Protein AF-A0A2G5BIQ5-F1 (afdb_monomer_lite)

Secondary structure (DSSP, 8-state):
-EEEEEEE---TTEEEEEE-SSEEEEEEHHHH--HHHHHHHHHHHTTSSSPPPSEEEEEESSTT-S-EEEEEEESSHHHHHHHHHHHIIIIIHHHHH---HHHHHHHHHHHHHHHHHHHHHHHHHHHHHHHHHHHHHHHHHHHT--TT-----EEEEEEEETTEEEEEEEE-

Sequence (172 aa):
MFVLPAPAEPSAFWNDVKATENFVLQQSVSTTGGAFLKSVLATIQNVLETKPPAYRIVYRNEPLAISFILLAVEEDAAEIEGDWKWVAENMMSVVAELDETAERTDFVVTKIRFLVSTEDDVQQDAAVDRKMRAATTTFRQTFAVGREERLVTYYSCALHSNFMLHQGWLYL

Structure (mmCIF, N/CA/C/O backbone):
data_AF-A0A2G5BIQ5-F1
#
_entry.id   AF-A0A2G5BIQ5-F1
#
loop_
_atom_site.group_PDB
_atom_site.id
_atom_site.type_symbol
_atom_site.label_atom_id
_atom_site.label_alt_id
_atom_site.label_comp_id
_atom_site.label_asym_id
_atom_site.label_entity_id
_atom_site.label_seq_id
_atom_site.pdbx_PDB_ins_code
_atom_site.Cartn_x
_atom_site.Cartn_y
_atom_site.Cartn_z
_atom_site.occupancy
_atom_site.B_iso_or_equiv
_atom_site.auth_seq_id
_atom_site.auth_comp_id
_atom_site.auth_asym_id
_atom_site.auth_atom_id
_atom_site.pdbx_PDB_model_num
ATOM 1 N N . MET A 1 1 ? -2.825 -5.062 1.041 1.00 89.00 1 MET A N 1
ATOM 2 C CA . MET A 1 1 ? -3.214 -3.746 1.514 1.00 89.00 1 MET A CA 1
ATOM 3 C C . MET A 1 1 ? -2.066 -2.822 1.197 1.00 89.00 1 MET A C 1
ATOM 5 O O . MET A 1 1 ? -0.905 -3.164 1.445 1.00 89.00 1 MET A O 1
ATOM 9 N N . PHE A 1 2 ? -2.373 -1.659 0.629 1.00 95.06 2 PHE A N 1
ATOM 10 C CA . PHE A 1 2 ? -1.357 -0.652 0.363 1.00 95.06 2 PHE A CA 1
ATOM 11 C C . PHE A 1 2 ? -0.823 -0.063 1.666 1.00 95.06 2 PHE A C 1
ATOM 13 O O . PHE A 1 2 ? -1.546 0.115 2.642 1.00 95.06 2 PHE A O 1
ATOM 20 N N . VAL A 1 3 ? 0.473 0.223 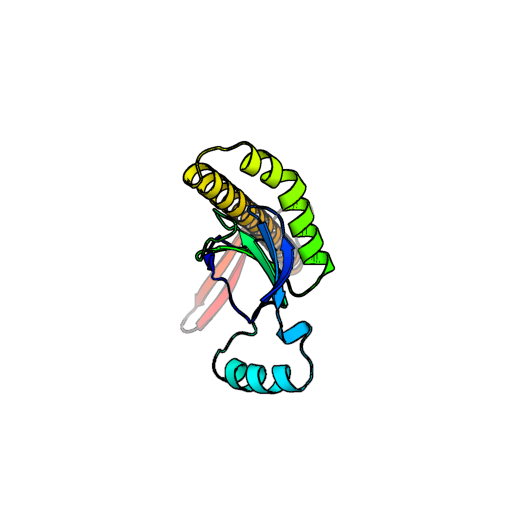1.680 1.00 93.81 3 VAL A N 1
ATOM 21 C CA . VAL A 1 3 ? 1.162 0.825 2.820 1.00 93.81 3 VAL A CA 1
ATOM 22 C C . VAL A 1 3 ? 1.855 2.100 2.382 1.00 93.81 3 VAL A C 1
ATOM 24 O O . VAL A 1 3 ? 2.100 2.320 1.193 1.00 93.81 3 VAL A O 1
ATOM 27 N N . LEU A 1 4 ? 2.190 2.954 3.349 1.00 93.75 4 LEU A N 1
ATOM 28 C CA . LEU A 1 4 ? 3.001 4.128 3.059 1.00 93.75 4 LEU A CA 1
ATOM 29 C C . LEU A 1 4 ? 4.299 3.697 2.356 1.00 93.75 4 LEU A C 1
ATOM 31 O O . LEU A 1 4 ? 4.987 2.808 2.869 1.00 93.75 4 LEU A O 1
ATOM 35 N N . PRO A 1 5 ? 4.656 4.327 1.217 1.00 95.50 5 PRO A N 1
ATOM 36 C CA . PRO A 1 5 ? 5.850 3.962 0.474 1.00 95.50 5 PRO A CA 1
ATOM 37 C C . PRO A 1 5 ? 7.093 4.006 1.356 1.00 95.50 5 PRO A C 1
ATOM 39 O O . PRO A 1 5 ? 7.427 5.054 1.918 1.00 95.50 5 PRO A O 1
ATOM 42 N N . ALA A 1 6 ? 7.773 2.869 1.459 1.00 92.81 6 ALA A N 1
ATOM 43 C CA . ALA A 1 6 ? 8.945 2.700 2.306 1.00 92.81 6 ALA A CA 1
ATOM 44 C C . ALA A 1 6 ? 10.116 2.116 1.503 1.00 92.81 6 ALA A C 1
ATOM 46 O O . ALA A 1 6 ? 9.883 1.316 0.593 1.00 92.81 6 ALA A O 1
ATOM 47 N N . PRO A 1 7 ? 11.371 2.477 1.824 1.00 92.94 7 PRO A N 1
ATOM 48 C CA . PRO A 1 7 ? 12.534 1.849 1.212 1.00 92.94 7 PRO A CA 1
ATOM 49 C C . PRO A 1 7 ? 12.516 0.332 1.415 1.00 92.94 7 PRO A C 1
ATOM 51 O O . PRO A 1 7 ? 12.236 -0.160 2.510 1.00 92.94 7 PRO A O 1
ATOM 54 N N . ALA A 1 8 ? 12.825 -0.403 0.357 1.00 90.56 8 ALA A N 1
ATOM 55 C CA . ALA A 1 8 ? 12.957 -1.849 0.361 1.00 90.56 8 ALA A CA 1
ATOM 56 C C . ALA A 1 8 ? 14.171 -2.265 -0.471 1.00 90.56 8 ALA A C 1
ATOM 58 O O . ALA A 1 8 ? 14.692 -1.499 -1.278 1.00 90.56 8 ALA A O 1
ATOM 59 N N . GLU A 1 9 ? 14.602 -3.508 -0.291 1.00 87.56 9 GLU A N 1
ATOM 60 C CA . GLU A 1 9 ? 15.764 -4.047 -0.991 1.00 87.56 9 GLU A CA 1
ATOM 61 C C . GLU A 1 9 ? 15.446 -5.409 -1.626 1.00 87.56 9 GLU A C 1
ATOM 63 O O . GLU A 1 9 ? 14.599 -6.168 -1.108 1.00 87.56 9 GLU A O 1
ATOM 68 N N . PRO A 1 10 ? 16.132 -5.748 -2.734 1.00 85.62 10 PRO A N 1
ATOM 69 C CA . PRO A 1 10 ? 16.220 -7.120 -3.201 1.00 85.62 10 PRO A CA 1
ATOM 70 C C . PRO A 1 10 ? 16.826 -7.986 -2.096 1.00 85.62 10 PRO A C 1
ATOM 72 O O . PRO A 1 10 ? 17.829 -7.633 -1.482 1.00 85.62 10 PRO A O 1
ATOM 75 N N . SER A 1 11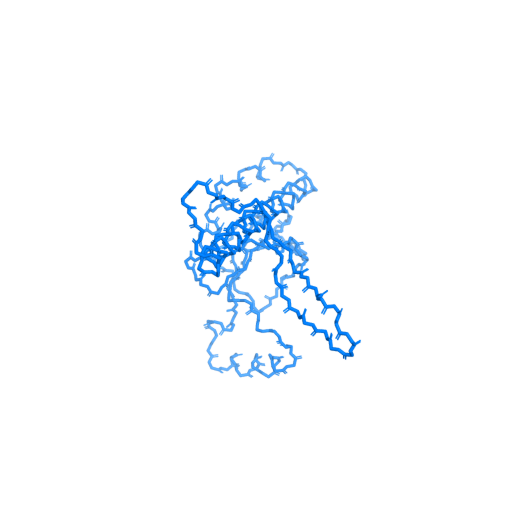 ? 16.229 -9.142 -1.827 1.00 83.62 11 SER A N 1
ATOM 76 C CA . SER A 1 11 ? 16.730 -10.039 -0.791 1.00 83.62 11 SER A CA 1
ATOM 77 C C . SER A 1 11 ? 16.373 -11.482 -1.109 1.00 83.62 11 SER A C 1
ATOM 79 O O . SER A 1 11 ? 15.293 -11.762 -1.623 1.00 83.62 11 SER A O 1
ATOM 81 N N . ALA A 1 12 ? 17.265 -12.403 -0.742 1.00 83.44 12 ALA A N 1
ATOM 82 C CA . ALA A 1 12 ? 17.073 -13.844 -0.898 1.00 83.44 12 ALA A CA 1
ATOM 83 C C . ALA A 1 12 ? 15.920 -14.411 -0.046 1.00 83.44 12 ALA A C 1
ATOM 85 O O . ALA A 1 12 ? 15.601 -15.590 -0.160 1.00 83.44 12 ALA A O 1
ATOM 86 N N . PHE A 1 13 ? 15.300 -13.597 0.815 1.00 82.94 13 PHE A N 1
ATOM 87 C CA . PHE A 1 13 ? 14.115 -13.973 1.591 1.00 82.94 13 PHE A CA 1
ATOM 88 C C . PHE A 1 13 ? 12.801 -13.834 0.813 1.00 82.94 13 PHE A C 1
ATOM 90 O O . PHE A 1 13 ? 11.739 -14.133 1.362 1.00 82.94 13 PHE A O 1
ATOM 97 N N . TRP A 1 14 ? 12.869 -13.415 -0.450 1.00 88.81 14 TRP A N 1
ATOM 98 C CA . TRP A 1 14 ? 11.718 -13.162 -1.304 1.00 88.81 14 TRP A CA 1
ATOM 99 C C . TRP A 1 14 ? 11.853 -13.904 -2.630 1.00 88.81 14 TRP A C 1
ATOM 101 O O . TRP A 1 14 ? 12.904 -13.873 -3.263 1.00 88.81 14 TRP A O 1
ATOM 111 N N . ASN A 1 15 ? 10.769 -14.552 -3.046 1.00 90.38 15 ASN A N 1
ATOM 112 C CA . ASN A 1 15 ? 10.634 -15.158 -4.362 1.00 90.38 15 ASN A CA 1
ATOM 113 C C . ASN A 1 15 ? 9.723 -14.290 -5.224 1.00 90.38 15 ASN A C 1
ATOM 115 O O . ASN A 1 15 ? 8.610 -13.972 -4.803 1.00 90.38 15 ASN A O 1
ATOM 119 N N . ASP A 1 16 ? 10.164 -13.960 -6.433 1.00 93.19 16 ASP A N 1
ATOM 120 C CA . ASP A 1 16 ? 9.336 -13.255 -7.408 1.00 93.19 16 ASP A CA 1
ATOM 121 C C . ASP A 1 16 ? 8.242 -14.199 -7.923 1.00 93.19 16 ASP A C 1
ATOM 123 O O . ASP A 1 16 ? 8.516 -15.237 -8.524 1.00 93.19 16 ASP A O 1
ATOM 127 N N . VAL A 1 17 ? 6.987 -13.839 -7.668 1.00 93.12 17 VAL A N 1
ATOM 128 C CA . VAL A 1 17 ? 5.802 -14.568 -8.139 1.00 93.12 17 VAL A CA 1
ATOM 129 C C . VAL A 1 17 ? 5.341 -13.999 -9.477 1.00 93.12 17 VAL A C 1
ATOM 131 O O . VAL A 1 17 ? 4.999 -14.745 -10.393 1.00 93.12 17 VAL A O 1
ATOM 134 N N . LYS A 1 18 ? 5.336 -12.665 -9.592 1.00 95.00 18 LYS A N 1
ATOM 135 C CA . LYS A 1 18 ? 5.016 -11.918 -10.814 1.00 95.00 18 LYS A CA 1
ATOM 136 C C . LYS A 1 18 ? 5.951 -10.733 -10.938 1.00 95.00 18 LYS A C 1
ATOM 138 O O . LYS A 1 18 ? 6.298 -10.111 -9.939 1.00 95.00 18 LYS A O 1
ATOM 143 N N . ALA A 1 19 ? 6.319 -10.394 -12.163 1.00 93.94 19 ALA A N 1
ATOM 144 C CA . ALA A 1 19 ? 7.154 -9.238 -12.428 1.00 93.94 19 ALA A CA 1
ATOM 145 C C . ALA A 1 19 ? 6.754 -8.573 -13.742 1.00 93.94 19 ALA A C 1
ATOM 147 O O . ALA A 1 19 ? 6.418 -9.239 -14.722 1.00 93.94 19 ALA A O 1
ATOM 148 N N . THR A 1 20 ? 6.840 -7.252 -13.746 1.00 92.88 20 THR A N 1
ATOM 149 C CA . THR A 1 20 ? 6.905 -6.407 -14.934 1.00 92.88 20 THR A CA 1
ATOM 150 C C . THR A 1 20 ? 8.250 -5.674 -14.938 1.00 92.88 20 THR A C 1
ATOM 152 O O . THR A 1 20 ? 9.159 -6.005 -14.165 1.00 92.88 20 THR A O 1
ATOM 155 N N . GLU A 1 21 ? 8.412 -4.689 -15.821 1.00 91.88 21 GLU A N 1
ATOM 156 C CA . GLU A 1 21 ? 9.615 -3.854 -15.854 1.00 91.88 21 GLU A CA 1
ATOM 157 C C . GLU A 1 21 ? 9.842 -3.160 -14.501 1.00 91.88 21 GLU A C 1
ATOM 159 O O . GLU A 1 21 ? 10.907 -3.311 -13.896 1.00 91.88 21 GLU A O 1
ATOM 164 N N . ASN A 1 22 ? 8.801 -2.508 -13.972 1.00 95.38 22 ASN A N 1
ATOM 165 C CA . ASN A 1 22 ? 8.898 -1.667 -12.780 1.00 95.38 22 ASN A CA 1
ATOM 166 C C . ASN A 1 22 ? 8.239 -2.235 -11.521 1.00 95.38 22 ASN A C 1
ATOM 168 O O . ASN A 1 22 ? 8.531 -1.749 -10.435 1.00 95.38 22 ASN A O 1
ATOM 172 N N . PHE A 1 23 ? 7.372 -3.244 -11.622 1.00 96.81 23 PHE A N 1
ATOM 173 C CA . PHE A 1 23 ? 6.645 -3.781 -10.468 1.00 96.81 23 PHE A CA 1
ATOM 174 C C . PHE A 1 23 ? 6.932 -5.263 -10.272 1.00 96.81 23 PHE A C 1
ATOM 176 O O . PHE A 1 23 ? 7.010 -6.021 -11.237 1.00 96.81 23 PHE A O 1
ATOM 183 N N . VAL A 1 24 ? 7.054 -5.690 -9.018 1.00 96.38 24 VAL A N 1
ATOM 184 C CA . VAL A 1 24 ? 7.309 -7.089 -8.666 1.00 96.38 24 VAL A CA 1
ATOM 185 C C . VAL A 1 24 ? 6.417 -7.498 -7.497 1.00 96.38 24 VAL A C 1
ATOM 187 O O . VAL A 1 24 ? 6.402 -6.838 -6.459 1.00 96.38 24 VAL A O 1
ATOM 190 N N . LEU A 1 25 ? 5.677 -8.594 -7.667 1.00 96.62 25 LEU A N 1
ATOM 191 C CA . LEU A 1 25 ? 4.964 -9.293 -6.602 1.00 96.62 25 LEU A CA 1
ATOM 192 C C . LEU A 1 25 ? 5.886 -10.367 -6.049 1.00 96.62 25 LEU A C 1
ATOM 194 O O . LEU A 1 25 ? 6.321 -11.256 -6.784 1.00 96.62 25 LEU A O 1
ATOM 198 N N . GLN A 1 26 ? 6.152 -10.302 -4.753 1.00 95.19 26 GLN A N 1
ATOM 199 C CA . GLN A 1 26 ? 7.056 -11.210 -4.073 1.00 95.19 26 GLN A CA 1
ATOM 200 C C . GLN A 1 26 ? 6.355 -11.977 -2.955 1.00 95.19 26 GLN A C 1
ATOM 202 O O . GLN A 1 26 ? 5.510 -11.435 -2.246 1.00 95.19 26 GLN A O 1
ATOM 207 N N . GLN A 1 27 ? 6.753 -13.232 -2.771 1.00 92.31 27 GLN A N 1
ATOM 208 C CA . GLN A 1 27 ? 6.320 -14.100 -1.680 1.00 92.31 27 GLN A CA 1
ATOM 209 C C . GLN A 1 27 ? 7.501 -14.405 -0.760 1.00 92.31 27 GLN A C 1
ATOM 211 O O . GLN A 1 27 ? 8.600 -14.716 -1.225 1.00 92.31 27 GLN A O 1
ATOM 216 N N . SER A 1 28 ? 7.275 -14.355 0.550 1.00 87.38 28 SER A N 1
ATOM 217 C CA . SER A 1 28 ? 8.281 -14.710 1.546 1.00 87.38 28 SER A CA 1
ATOM 218 C C . SER A 1 28 ? 8.688 -16.179 1.417 1.00 87.38 28 SER A C 1
ATOM 220 O O . SER A 1 28 ? 7.850 -17.084 1.378 1.00 87.38 28 SER A O 1
ATOM 222 N N . VAL A 1 29 ? 9.995 -16.445 1.444 1.00 78.44 29 VAL A N 1
ATOM 223 C CA . VAL A 1 29 ? 10.551 -17.809 1.456 1.00 78.44 29 VAL A CA 1
ATOM 224 C C . VAL A 1 29 ? 10.087 -18.602 2.686 1.00 78.44 29 VAL A C 1
ATOM 226 O O . VAL A 1 29 ? 10.022 -19.830 2.635 1.00 78.44 29 VAL A O 1
ATOM 229 N N . SER A 1 30 ? 9.692 -17.930 3.774 1.00 65.44 30 SER A N 1
ATOM 230 C CA . SER A 1 30 ? 9.132 -18.581 4.968 1.00 65.44 30 SER A CA 1
ATOM 231 C C . SER A 1 30 ? 7.827 -19.350 4.689 1.00 65.44 30 SER A C 1
ATOM 233 O O . SER A 1 30 ? 7.571 -20.380 5.322 1.00 65.44 30 SER A O 1
ATOM 235 N N . THR A 1 31 ? 7.052 -18.915 3.690 1.00 58.50 31 THR A N 1
ATOM 236 C CA . THR A 1 31 ? 5.781 -19.526 3.273 1.00 58.50 31 THR A CA 1
ATOM 237 C C . THR A 1 31 ? 6.000 -20.791 2.434 1.00 58.50 31 THR A C 1
ATOM 239 O O . THR A 1 31 ? 5.265 -21.769 2.582 1.00 58.50 31 THR A O 1
ATOM 242 N N . THR A 1 32 ? 7.059 -20.822 1.617 1.00 53.78 32 THR A N 1
ATOM 243 C CA . THR A 1 32 ? 7.253 -21.831 0.549 1.00 53.78 32 THR A CA 1
ATOM 244 C C . THR A 1 32 ? 8.445 -22.775 0.800 1.00 53.78 32 THR A C 1
ATOM 246 O O . THR A 1 32 ? 8.540 -23.840 0.192 1.00 53.78 32 THR A O 1
ATOM 249 N N . GLY A 1 33 ? 9.362 -22.434 1.712 1.00 50.66 33 GLY A N 1
ATOM 250 C CA . GLY A 1 33 ? 10.610 -23.169 1.946 1.00 50.66 33 GLY A CA 1
ATOM 251 C C . GLY A 1 33 ? 10.445 -24.511 2.673 1.00 50.66 33 GLY A C 1
ATOM 252 O O . GLY A 1 33 ? 9.712 -24.630 3.657 1.00 50.66 33 GLY A O 1
ATOM 253 N N . GLY A 1 34 ? 11.173 -25.538 2.221 1.00 55.72 34 GLY A N 1
ATOM 254 C CA . GLY A 1 34 ? 11.275 -26.833 2.903 1.00 55.72 34 GLY A CA 1
ATOM 255 C C . GLY A 1 34 ? 11.836 -26.725 4.331 1.00 55.72 34 GLY A C 1
ATOM 256 O O . GLY A 1 34 ? 12.421 -25.710 4.714 1.00 55.72 34 GLY A O 1
ATOM 257 N N . ALA A 1 35 ? 11.678 -27.795 5.120 1.00 55.31 35 ALA A N 1
ATOM 258 C CA . ALA A 1 35 ? 11.946 -27.844 6.567 1.00 55.31 35 ALA A CA 1
ATOM 259 C C . ALA A 1 35 ? 13.313 -27.278 7.017 1.00 55.31 35 ALA A C 1
ATOM 261 O O . ALA A 1 35 ? 13.431 -26.784 8.135 1.00 55.31 35 ALA A O 1
ATOM 262 N N . PHE A 1 36 ? 14.326 -27.308 6.146 1.00 51.53 36 PHE A N 1
ATOM 263 C CA . PHE A 1 36 ? 15.678 -26.819 6.425 1.00 51.53 36 PHE A CA 1
ATOM 264 C C . PHE A 1 36 ? 15.837 -25.288 6.304 1.00 51.53 36 PHE A C 1
ATOM 266 O O . PHE A 1 36 ? 16.589 -24.689 7.064 1.00 51.53 36 PHE A O 1
ATOM 273 N N . LEU A 1 37 ? 15.107 -24.623 5.398 1.00 54.69 37 LEU A N 1
ATOM 274 C CA . LEU A 1 37 ? 15.095 -23.151 5.324 1.00 54.69 37 LEU A CA 1
ATOM 275 C C . LEU A 1 37 ? 14.218 -22.551 6.431 1.00 54.69 37 LEU A C 1
ATOM 277 O O . LEU A 1 37 ? 14.522 -21.483 6.957 1.00 54.69 37 LEU A O 1
ATOM 281 N N . LYS A 1 38 ? 13.180 -23.285 6.854 1.00 55.09 38 LYS A N 1
ATOM 282 C CA . LYS A 1 38 ? 12.322 -22.913 7.987 1.00 55.09 38 LYS A CA 1
ATOM 283 C C . LYS A 1 38 ? 13.082 -22.857 9.319 1.00 55.09 38 LYS A C 1
ATOM 285 O O . LYS A 1 38 ? 12.795 -21.974 10.117 1.00 55.09 38 LYS A O 1
ATOM 290 N N . SER A 1 39 ? 14.064 -23.732 9.559 1.00 59.19 39 SER A N 1
ATOM 291 C CA . SER A 1 39 ? 14.825 -23.762 10.823 1.00 59.19 39 SER A CA 1
ATOM 292 C C . SER A 1 39 ? 15.863 -22.637 10.948 1.00 59.19 39 SER A C 1
ATOM 294 O O . SER A 1 39 ? 16.009 -22.045 12.020 1.00 59.19 39 SER A O 1
ATOM 296 N N . VAL A 1 40 ? 16.555 -22.294 9.857 1.00 56.44 40 VAL A N 1
ATOM 297 C CA . VAL A 1 40 ? 17.528 -21.185 9.839 1.00 56.44 40 VAL A CA 1
ATOM 298 C C . VAL A 1 40 ? 16.815 -19.834 9.937 1.00 56.44 40 VAL A C 1
ATOM 300 O O . VAL A 1 40 ? 17.217 -18.984 10.730 1.00 56.44 40 VAL A O 1
ATOM 303 N N . LEU A 1 41 ? 15.699 -19.664 9.217 1.00 53.69 41 LEU A N 1
ATOM 304 C CA . LEU A 1 41 ? 14.875 -18.456 9.310 1.00 53.69 41 LEU A CA 1
ATOM 305 C C . LEU A 1 41 ? 14.206 -18.315 10.679 1.00 53.69 41 LEU A C 1
ATOM 307 O O . LEU A 1 41 ? 14.194 -17.215 11.213 1.00 53.69 41 LEU A O 1
ATOM 311 N N . ALA A 1 42 ? 13.739 -19.406 11.298 1.00 54.41 42 ALA A N 1
ATOM 312 C CA . ALA A 1 42 ? 13.158 -19.367 12.645 1.00 54.41 42 ALA A CA 1
ATOM 313 C C . ALA A 1 42 ? 14.145 -18.862 13.713 1.00 54.41 42 ALA A C 1
ATOM 315 O O . ALA A 1 42 ? 13.745 -18.199 14.666 1.00 54.41 42 ALA A O 1
ATOM 316 N N . THR A 1 43 ? 15.442 -19.135 13.543 1.00 53.66 43 THR A N 1
ATOM 317 C CA . THR A 1 43 ? 16.471 -18.699 14.498 1.00 53.66 43 THR A CA 1
ATOM 318 C C . THR A 1 43 ? 16.747 -17.194 14.377 1.00 53.66 43 THR A C 1
ATOM 320 O O . THR A 1 43 ? 16.979 -16.536 15.386 1.00 53.66 43 THR A O 1
ATOM 323 N N . ILE A 1 44 ? 16.652 -16.628 13.167 1.00 52.25 44 ILE A N 1
ATOM 324 C CA . ILE A 1 44 ? 16.777 -15.180 12.916 1.00 52.25 44 ILE A CA 1
ATOM 325 C C . ILE A 1 44 ? 15.469 -14.446 13.267 1.00 52.25 44 ILE A C 1
ATOM 327 O O . ILE A 1 44 ? 15.503 -13.347 13.815 1.00 52.25 44 ILE A O 1
ATOM 331 N N . GLN A 1 45 ? 14.316 -15.080 13.042 1.00 50.25 45 GLN A N 1
ATOM 332 C CA . GLN A 1 45 ? 12.988 -14.557 13.371 1.00 50.25 45 GLN A CA 1
ATOM 333 C C . GLN A 1 45 ? 12.779 -14.350 14.876 1.00 50.25 45 GLN A C 1
ATOM 335 O O . GLN A 1 45 ? 12.055 -13.447 15.274 1.00 50.25 45 GLN A O 1
ATOM 340 N N . ASN A 1 46 ? 13.439 -15.151 15.717 1.00 51.16 46 ASN A N 1
ATOM 341 C CA . ASN A 1 46 ? 13.427 -14.957 17.170 1.00 51.16 46 ASN A CA 1
ATOM 342 C C . ASN A 1 46 ? 14.230 -13.723 17.624 1.00 51.16 46 ASN A C 1
ATOM 344 O O . ASN A 1 46 ? 14.088 -13.303 18.768 1.00 51.16 46 ASN A O 1
ATOM 348 N N . VAL A 1 47 ? 15.083 -13.162 16.758 1.00 50.25 47 VAL A N 1
ATOM 349 C CA . VAL A 1 47 ? 15.919 -11.981 17.041 1.00 50.25 47 VAL A CA 1
ATOM 350 C C . VAL A 1 47 ? 15.345 -10.710 16.397 1.00 50.25 47 VAL A C 1
ATOM 352 O O . VAL A 1 47 ? 15.651 -9.606 16.839 1.00 50.25 47 VAL A O 1
ATOM 355 N N . LEU A 1 48 ? 14.479 -10.847 15.390 1.00 48.16 48 LEU A N 1
ATOM 356 C CA . LEU A 1 48 ? 13.779 -9.748 14.728 1.00 48.16 48 LEU A CA 1
ATOM 357 C C . LEU A 1 48 ? 12.287 -9.834 15.094 1.00 48.16 48 LEU A C 1
ATOM 359 O O . LEU A 1 48 ? 11.557 -10.643 14.532 1.00 48.16 48 LEU A O 1
ATOM 363 N N . GLU A 1 49 ? 11.851 -9.034 16.070 1.00 46.66 49 GLU A N 1
ATOM 364 C CA . GLU A 1 49 ? 10.553 -9.121 16.778 1.00 46.66 49 GLU A CA 1
ATOM 365 C C . GLU A 1 49 ? 9.272 -9.080 15.908 1.00 46.66 49 GLU A C 1
ATOM 367 O O . GLU A 1 49 ? 8.168 -9.190 16.438 1.00 46.66 49 GLU A O 1
ATOM 372 N N . THR A 1 50 ? 9.363 -8.969 14.581 1.00 55.03 50 THR A N 1
ATOM 373 C CA . THR A 1 50 ? 8.208 -8.920 13.676 1.00 55.03 50 THR A CA 1
ATOM 374 C C . THR A 1 50 ? 8.308 -9.971 12.573 1.00 55.03 50 THR A C 1
ATOM 376 O O . THR A 1 50 ? 9.266 -10.017 11.798 1.00 55.03 50 THR A O 1
ATOM 379 N N . LYS A 1 51 ? 7.293 -10.844 12.492 1.00 63.06 51 LYS A N 1
ATOM 380 C CA . LYS A 1 51 ? 7.120 -11.780 11.372 1.00 63.06 51 LYS A CA 1
ATOM 381 C C . LYS A 1 51 ? 7.032 -10.959 10.075 1.00 63.06 51 LYS A C 1
ATOM 383 O O . LYS A 1 51 ? 6.150 -10.105 9.995 1.00 63.06 51 LYS A O 1
ATOM 388 N N . PRO A 1 52 ? 7.914 -11.168 9.080 1.00 66.75 52 PRO A N 1
ATOM 389 C CA . PRO A 1 52 ? 7.792 -10.484 7.805 1.00 66.75 52 PRO A CA 1
ATOM 390 C C . PRO A 1 52 ? 6.492 -10.930 7.118 1.00 66.75 52 PRO A C 1
ATOM 392 O O . PRO A 1 52 ? 6.139 -12.111 7.222 1.00 66.75 52 PRO A O 1
ATOM 395 N N . PRO A 1 53 ? 5.794 -10.016 6.422 1.00 79.31 53 PRO A N 1
ATOM 396 C CA . PRO A 1 53 ? 4.532 -10.330 5.763 1.00 79.31 53 PRO A CA 1
ATOM 397 C C . PRO A 1 53 ? 4.709 -11.441 4.722 1.00 79.31 53 PRO A C 1
ATOM 399 O O . PRO A 1 53 ? 5.785 -11.589 4.134 1.00 79.31 53 PRO A O 1
ATOM 402 N N . ALA A 1 54 ? 3.665 -12.238 4.487 1.00 88.38 54 ALA A N 1
ATOM 403 C CA . ALA A 1 54 ? 3.754 -13.378 3.571 1.00 88.38 54 ALA A CA 1
ATOM 404 C C . ALA A 1 54 ? 3.959 -12.955 2.105 1.00 88.38 54 ALA A C 1
ATOM 406 O O . ALA A 1 54 ? 4.674 -13.643 1.370 1.00 88.38 54 ALA A O 1
ATOM 407 N N . TYR A 1 55 ? 3.379 -11.824 1.698 1.00 93.62 55 TYR A N 1
ATOM 408 C CA . TYR A 1 55 ? 3.479 -11.263 0.355 1.00 93.62 55 TYR A CA 1
ATOM 409 C C . TYR A 1 55 ? 3.750 -9.762 0.390 1.00 93.62 55 TYR A C 1
ATOM 411 O O . TYR A 1 55 ? 3.356 -9.060 1.323 1.00 93.62 55 TYR A O 1
ATOM 419 N N . ARG A 1 56 ? 4.406 -9.261 -0.658 1.00 95.50 56 ARG A N 1
ATOM 420 C CA . ARG A 1 56 ? 4.599 -7.827 -0.876 1.00 95.50 56 ARG A CA 1
ATOM 421 C C . ARG A 1 56 ? 4.589 -7.462 -2.353 1.00 95.50 56 ARG A C 1
ATOM 423 O O . ARG A 1 56 ? 5.015 -8.256 -3.189 1.00 95.50 56 ARG A O 1
ATOM 430 N N . ILE A 1 57 ? 4.185 -6.233 -2.654 1.00 97.50 57 ILE A N 1
ATOM 431 C CA . ILE A 1 57 ? 4.395 -5.604 -3.962 1.00 97.50 57 ILE A CA 1
ATOM 432 C C . ILE A 1 57 ? 5.459 -4.528 -3.800 1.00 97.50 57 ILE A C 1
ATOM 434 O O . ILE A 1 57 ? 5.362 -3.671 -2.917 1.00 97.50 57 ILE A O 1
ATOM 438 N N . VAL A 1 58 ? 6.471 -4.574 -4.660 1.00 96.94 58 VAL A N 1
ATOM 439 C CA . VAL A 1 58 ? 7.557 -3.597 -4.697 1.00 96.94 58 VAL A CA 1
ATOM 440 C C . VAL A 1 58 ? 7.658 -2.939 -6.068 1.00 96.94 58 VAL A C 1
ATOM 442 O O . VAL A 1 58 ? 7.388 -3.562 -7.097 1.00 96.94 58 VAL A O 1
ATOM 445 N N . TYR A 1 59 ? 8.067 -1.676 -6.069 1.00 97.31 59 TYR A N 1
ATOM 446 C CA . TYR A 1 59 ? 8.431 -0.918 -7.258 1.00 97.31 59 TYR A CA 1
ATOM 447 C C . TYR A 1 59 ? 9.950 -0.789 -7.374 1.00 97.31 59 TYR A C 1
ATOM 449 O O . TYR A 1 59 ? 10.639 -0.577 -6.375 1.00 97.31 59 TYR A O 1
ATOM 457 N N . ARG A 1 60 ? 10.457 -0.874 -8.602 1.00 94.06 60 ARG A N 1
ATOM 458 C CA . ARG A 1 60 ? 11.847 -0.630 -8.987 1.00 94.06 60 ARG A CA 1
ATOM 459 C C . ARG A 1 60 ? 11.878 0.336 -10.169 1.00 94.06 60 ARG A C 1
ATOM 461 O O . ARG A 1 60 ? 11.123 0.176 -11.128 1.00 94.06 60 ARG A O 1
ATOM 468 N N . ASN A 1 61 ? 12.755 1.334 -10.114 1.00 87.69 61 ASN A N 1
ATOM 469 C CA . ASN A 1 61 ? 12.907 2.299 -11.208 1.00 87.69 61 ASN A CA 1
ATOM 470 C C . ASN A 1 61 ? 13.455 1.633 -12.481 1.00 87.69 61 ASN A C 1
ATOM 472 O O . ASN A 1 61 ? 13.067 2.005 -13.584 1.00 87.69 61 ASN A O 1
ATOM 476 N N . GLU A 1 62 ? 14.308 0.622 -12.315 1.00 86.19 62 GLU A N 1
ATOM 477 C CA . GLU A 1 62 ? 14.912 -0.152 -13.395 1.00 86.19 62 GLU A CA 1
ATOM 478 C C . GLU A 1 62 ? 14.933 -1.650 -13.052 1.00 86.19 62 GLU A C 1
ATOM 480 O O . GLU A 1 62 ? 15.004 -2.012 -11.872 1.00 86.19 62 GLU A O 1
ATOM 485 N N . PRO A 1 63 ? 14.948 -2.551 -14.053 1.00 79.12 63 PRO A N 1
ATOM 486 C CA . PRO A 1 63 ? 14.974 -3.995 -13.817 1.00 79.12 63 PRO A CA 1
ATOM 487 C C . PRO A 1 63 ? 16.131 -4.484 -12.931 1.00 79.12 63 PRO A C 1
ATOM 489 O O . PRO A 1 63 ? 15.955 -5.433 -12.166 1.00 79.12 63 PRO A O 1
ATOM 492 N N . LEU A 1 64 ? 17.294 -3.829 -13.018 1.00 80.31 64 LEU A N 1
ATOM 493 C CA . LEU A 1 64 ? 18.517 -4.158 -12.271 1.00 80.31 64 LEU A CA 1
ATOM 494 C C . LEU A 1 64 ? 18.737 -3.263 -11.042 1.00 80.31 64 LEU A C 1
ATOM 496 O O . LEU A 1 64 ? 19.825 -3.261 -10.465 1.00 80.31 64 LEU A O 1
ATOM 500 N N . ALA A 1 65 ? 17.727 -2.488 -10.644 1.00 82.12 65 ALA A N 1
ATOM 501 C CA . ALA A 1 65 ? 17.838 -1.603 -9.500 1.00 82.12 65 ALA A CA 1
ATOM 502 C C . ALA A 1 65 ? 18.096 -2.383 -8.205 1.00 82.12 65 ALA A C 1
ATOM 504 O O . ALA A 1 65 ? 17.502 -3.429 -7.946 1.00 82.12 65 ALA A O 1
ATOM 505 N N . ILE A 1 66 ? 18.962 -1.822 -7.367 1.00 82.50 66 ILE A N 1
ATOM 506 C CA . ILE A 1 66 ? 19.273 -2.342 -6.028 1.00 82.50 66 ILE A CA 1
ATOM 507 C C . ILE A 1 66 ? 18.436 -1.680 -4.927 1.00 82.50 66 ILE A C 1
ATOM 509 O O . ILE A 1 66 ? 18.512 -2.086 -3.774 1.00 82.50 66 ILE A O 1
ATOM 513 N N . SER A 1 67 ? 17.644 -0.666 -5.281 1.00 87.69 67 SER A N 1
ATOM 514 C CA . SER A 1 67 ? 16.749 0.058 -4.380 1.00 87.69 67 SER A CA 1
ATOM 515 C C . SER A 1 67 ? 15.318 -0.111 -4.860 1.00 87.69 67 SER A C 1
ATOM 517 O O . SER A 1 67 ? 15.004 0.214 -6.008 1.00 87.69 67 SER A O 1
ATOM 519 N N . PHE A 1 68 ? 14.468 -0.636 -3.985 1.00 94.44 68 PHE A N 1
ATOM 520 C CA . PHE A 1 68 ? 13.047 -0.830 -4.228 1.00 94.44 68 PHE A CA 1
ATOM 521 C C . PHE A 1 68 ? 12.217 0.072 -3.315 1.00 94.44 68 PHE A C 1
ATOM 523 O O . PHE A 1 68 ? 12.685 0.587 -2.300 1.00 94.44 68 PHE A O 1
ATOM 530 N N . ILE A 1 69 ? 10.944 0.223 -3.661 1.00 95.88 69 ILE A N 1
ATOM 531 C CA . ILE A 1 69 ? 9.947 0.899 -2.835 1.00 95.88 69 ILE A CA 1
ATOM 532 C C . ILE A 1 69 ? 8.832 -0.095 -2.537 1.00 95.88 69 ILE A C 1
ATOM 534 O O . ILE A 1 69 ? 8.209 -0.629 -3.453 1.00 95.88 69 ILE A O 1
ATOM 538 N N . LEU A 1 70 ? 8.586 -0.358 -1.258 1.00 96.00 70 LEU A N 1
ATOM 539 C CA . LEU A 1 70 ? 7.461 -1.163 -0.801 1.00 96.00 70 LEU A CA 1
ATOM 540 C C . LEU A 1 70 ? 6.155 -0.405 -1.033 1.00 96.00 70 LEU A C 1
ATOM 542 O O . LEU A 1 70 ? 6.035 0.733 -0.588 1.00 96.00 70 LEU A O 1
ATOM 546 N N . LEU A 1 71 ? 5.190 -1.041 -1.701 1.00 97.12 71 LEU A N 1
ATOM 547 C CA . LEU A 1 71 ? 3.889 -0.436 -2.002 1.00 97.12 71 LEU A CA 1
ATOM 548 C C . LEU A 1 71 ? 2.739 -1.095 -1.240 1.00 97.12 71 LEU A C 1
ATOM 550 O O . LEU A 1 71 ? 1.822 -0.409 -0.805 1.00 97.12 71 LEU A O 1
ATOM 554 N N . ALA A 1 72 ? 2.775 -2.419 -1.094 1.00 96.31 72 ALA A N 1
ATOM 555 C CA . ALA A 1 72 ? 1.714 -3.187 -0.448 1.00 96.31 72 ALA A CA 1
ATOM 556 C C . ALA A 1 72 ? 2.275 -4.427 0.246 1.00 96.31 72 ALA A C 1
ATOM 558 O O . ALA A 1 72 ? 3.304 -4.967 -0.176 1.00 96.31 72 ALA A O 1
ATOM 559 N N . VAL A 1 73 ? 1.580 -4.884 1.285 1.00 94.44 73 VAL A N 1
ATOM 560 C CA . VAL A 1 73 ? 1.852 -6.136 2.002 1.00 94.44 73 VAL A CA 1
ATOM 561 C C . VAL A 1 73 ? 0.544 -6.862 2.285 1.00 94.44 73 VAL A C 1
ATOM 563 O O . VAL A 1 73 ? -0.472 -6.208 2.514 1.00 94.44 73 VAL A O 1
ATOM 566 N N . GLU A 1 74 ? 0.585 -8.193 2.279 1.00 94.00 74 GLU A N 1
ATOM 567 C CA . GLU A 1 74 ? -0.525 -9.042 2.728 1.00 94.00 74 GLU A CA 1
ATOM 568 C C . GLU A 1 74 ? -0.045 -10.373 3.304 1.00 94.00 74 GLU A C 1
ATOM 570 O O . GLU A 1 74 ? 1.064 -10.839 3.022 1.00 94.00 74 GLU A O 1
ATOM 575 N N . GLU A 1 75 ? -0.912 -11.015 4.087 1.00 89.81 75 GLU A N 1
ATOM 576 C CA . GLU A 1 75 ? -0.738 -12.411 4.502 1.00 89.81 75 GLU A CA 1
ATOM 577 C C . GLU A 1 75 ? -1.411 -13.397 3.532 1.00 89.81 75 GLU A C 1
ATOM 579 O O . GLU A 1 75 ? -0.910 -14.510 3.353 1.00 89.81 75 GLU A O 1
ATOM 584 N N . ASP A 1 76 ? -2.515 -13.002 2.886 1.00 90.00 76 ASP A N 1
ATOM 585 C CA . ASP A 1 76 ? -3.276 -13.855 1.972 1.00 90.00 76 ASP A CA 1
ATOM 586 C C . ASP A 1 76 ? -2.907 -13.632 0.494 1.00 90.00 76 ASP A C 1
ATOM 588 O O . ASP A 1 76 ? -2.649 -12.518 0.031 1.00 90.00 76 ASP A O 1
ATOM 592 N N . ALA A 1 77 ? -2.885 -14.726 -0.272 1.00 91.44 77 ALA A N 1
ATOM 593 C CA . ALA A 1 77 ? -2.510 -14.699 -1.684 1.00 91.44 77 ALA A CA 1
ATOM 594 C C . ALA A 1 77 ? -3.583 -14.058 -2.580 1.00 91.44 77 ALA A C 1
ATOM 596 O O . ALA A 1 77 ? -3.249 -13.472 -3.606 1.00 91.44 77 ALA A O 1
ATOM 597 N N . ALA A 1 78 ? -4.864 -14.194 -2.234 1.00 94.44 78 ALA A N 1
ATOM 598 C CA . ALA A 1 78 ? -5.955 -13.599 -2.996 1.00 94.44 78 ALA A CA 1
ATOM 599 C C . ALA A 1 78 ? -6.035 -12.086 -2.756 1.00 94.44 78 ALA A C 1
ATOM 601 O O . ALA A 1 78 ? -6.320 -11.341 -3.693 1.00 94.44 78 ALA A O 1
ATOM 602 N N . GLU A 1 79 ? -5.736 -11.633 -1.537 1.00 95.12 79 GLU A N 1
ATOM 603 C CA . GLU A 1 79 ? -5.690 -10.207 -1.198 1.00 95.12 79 GLU A CA 1
ATOM 604 C C . GLU A 1 79 ? -4.570 -9.490 -1.969 1.00 95.12 79 GLU A C 1
ATOM 606 O O . GLU A 1 79 ? -4.845 -8.522 -2.683 1.00 95.12 79 GLU A O 1
ATOM 611 N N . ILE A 1 80 ? -3.337 -10.023 -1.956 1.00 96.44 80 ILE A N 1
ATOM 612 C CA . ILE A 1 80 ? -2.222 -9.396 -2.695 1.00 96.44 80 ILE A CA 1
ATOM 613 C C . ILE A 1 80 ? -2.431 -9.433 -4.212 1.00 96.44 80 ILE A C 1
ATOM 615 O O . ILE A 1 80 ? -1.961 -8.561 -4.941 1.00 96.44 80 ILE A O 1
ATOM 619 N N . GLU A 1 81 ? -3.141 -10.444 -4.712 1.00 96.88 81 GLU A N 1
ATOM 620 C CA . GLU A 1 81 ? -3.506 -10.530 -6.122 1.00 96.88 81 GLU A CA 1
ATOM 621 C C . GLU A 1 81 ? -4.508 -9.431 -6.510 1.00 96.88 81 GLU A C 1
ATOM 623 O O . GLU A 1 81 ? -4.427 -8.877 -7.609 1.00 96.88 81 GLU A O 1
ATOM 628 N N . GLY A 1 82 ? -5.419 -9.079 -5.598 1.00 97.25 82 GLY A N 1
ATOM 629 C CA . GLY A 1 82 ? -6.307 -7.928 -5.740 1.00 97.25 82 GLY A CA 1
ATOM 630 C C . GLY A 1 82 ? -5.528 -6.620 -5.875 1.00 97.25 82 GLY A C 1
ATOM 631 O O . GLY A 1 82 ? -5.746 -5.875 -6.835 1.00 97.25 82 GLY A O 1
ATOM 632 N N . ASP A 1 83 ? -4.564 -6.386 -4.984 1.00 97.06 83 ASP A N 1
ATOM 633 C CA . ASP A 1 83 ? -3.689 -5.208 -5.050 1.00 97.06 83 ASP A CA 1
ATOM 634 C C . ASP A 1 83 ? -2.873 -5.175 -6.346 1.00 97.06 83 ASP A C 1
ATOM 636 O O . ASP A 1 83 ? -2.746 -4.133 -6.990 1.00 97.06 83 ASP A O 1
ATOM 640 N N . TRP A 1 84 ? -2.340 -6.323 -6.772 1.00 97.88 84 TRP A N 1
ATOM 641 C CA . TRP A 1 84 ? -1.579 -6.435 -8.015 1.00 97.88 84 TRP A CA 1
ATOM 642 C C . TRP A 1 84 ? -2.413 -6.057 -9.233 1.00 97.88 84 TRP A C 1
ATOM 644 O O . TRP A 1 84 ? -1.955 -5.305 -10.096 1.00 97.88 84 TRP A O 1
ATOM 654 N N . LYS A 1 85 ? -3.653 -6.551 -9.296 1.00 97.69 85 LYS A N 1
ATOM 655 C CA . LYS A 1 85 ? -4.594 -6.195 -10.355 1.00 97.69 85 LYS A CA 1
ATOM 656 C C . LYS A 1 85 ? -4.885 -4.695 -10.349 1.00 97.69 85 LYS A C 1
ATOM 658 O O . LYS A 1 85 ? -4.871 -4.078 -11.412 1.00 97.69 85 LYS A O 1
ATOM 663 N N . TRP A 1 86 ? -5.076 -4.101 -9.172 1.00 97.31 86 TRP A N 1
ATOM 664 C CA . TRP A 1 86 ? -5.273 -2.659 -9.056 1.00 97.31 86 TRP A CA 1
ATOM 665 C C . TRP A 1 86 ? -4.065 -1.877 -9.588 1.00 97.31 86 TRP A C 1
ATOM 667 O O . TRP A 1 86 ? -4.236 -0.969 -10.402 1.00 97.31 86 TRP A O 1
ATOM 677 N N . VAL A 1 87 ? -2.838 -2.259 -9.213 1.00 97.56 87 VAL A N 1
ATOM 678 C CA . VAL A 1 87 ? -1.605 -1.636 -9.733 1.00 97.56 87 VAL A CA 1
ATOM 679 C C . VAL A 1 87 ? -1.521 -1.778 -11.256 1.00 97.56 87 VAL A C 1
ATOM 681 O O . VAL A 1 87 ? -1.179 -0.818 -11.952 1.00 97.56 87 VAL A O 1
ATOM 684 N N . ALA A 1 88 ? -1.868 -2.950 -11.789 1.00 96.69 88 ALA A N 1
ATOM 685 C CA . ALA A 1 88 ? -1.861 -3.204 -13.225 1.00 96.69 88 ALA A CA 1
ATOM 686 C C . ALA A 1 88 ? -2.829 -2.297 -13.992 1.00 96.69 88 ALA A C 1
ATOM 688 O O . ALA A 1 88 ? -2.447 -1.713 -15.003 1.00 96.69 88 ALA A O 1
ATOM 689 N N . GLU A 1 89 ? -4.053 -2.139 -13.490 1.00 96.75 89 GLU A N 1
ATOM 690 C CA . GLU A 1 89 ? -5.101 -1.344 -14.136 1.00 96.75 89 GLU A CA 1
ATOM 691 C C . GLU A 1 89 ? -4.873 0.170 -14.015 1.00 96.75 89 GLU A C 1
ATOM 693 O O . GLU A 1 89 ? -5.271 0.918 -14.904 1.00 96.75 89 GLU A O 1
ATOM 698 N N . ASN A 1 90 ? -4.238 0.631 -12.931 1.00 96.81 90 ASN A N 1
ATOM 699 C CA . ASN A 1 90 ? -4.191 2.058 -12.595 1.00 96.81 90 ASN A CA 1
ATOM 700 C C . ASN A 1 90 ? -2.819 2.715 -12.786 1.00 96.81 90 ASN A C 1
ATOM 702 O O . ASN A 1 90 ? -2.745 3.945 -12.820 1.00 96.81 90 ASN A O 1
ATOM 706 N N . MET A 1 91 ? -1.733 1.939 -12.836 1.00 96.94 91 MET A N 1
ATOM 707 C CA . MET A 1 91 ? -0.375 2.492 -12.748 1.00 96.94 91 MET A CA 1
ATOM 708 C C . MET A 1 91 ? 0.562 1.988 -13.839 1.00 96.94 91 MET A C 1
ATOM 710 O O . MET A 1 91 ? 1.354 2.775 -14.346 1.00 96.94 91 MET A O 1
ATOM 714 N N . MET A 1 92 ? 0.496 0.704 -14.209 1.00 95.88 92 MET A N 1
ATOM 715 C CA . MET A 1 92 ? 1.512 0.105 -15.086 1.00 95.88 92 MET A CA 1
ATOM 716 C C . MET A 1 92 ? 1.593 0.759 -16.471 1.00 95.88 92 MET A C 1
ATOM 718 O O . MET A 1 92 ? 2.701 0.965 -16.957 1.00 95.88 92 MET A O 1
ATOM 722 N N . SER A 1 93 ? 0.461 1.116 -17.089 1.00 95.81 93 SER A N 1
ATOM 723 C CA . SER A 1 93 ? 0.465 1.794 -18.395 1.00 95.81 93 SER A CA 1
ATOM 724 C C . SER A 1 93 ? 1.083 3.188 -18.313 1.00 95.81 93 SER A C 1
ATOM 726 O O . SER A 1 93 ? 1.957 3.515 -19.104 1.00 95.81 93 SER A O 1
ATOM 728 N N . VAL A 1 94 ? 0.691 3.976 -17.308 1.00 95.94 94 VAL A N 1
ATOM 729 C CA . VAL A 1 94 ? 1.197 5.341 -17.103 1.00 95.94 94 VAL A CA 1
ATOM 730 C C . VAL A 1 94 ? 2.699 5.321 -16.831 1.00 95.94 94 VAL A C 1
ATOM 732 O O . VAL A 1 94 ? 3.445 6.097 -17.412 1.00 95.94 94 VAL A O 1
ATOM 735 N N . VAL A 1 95 ? 3.169 4.394 -15.993 1.00 96.06 95 VAL A N 1
ATOM 736 C CA . VAL A 1 95 ? 4.603 4.243 -15.705 1.00 96.06 95 VAL A CA 1
ATOM 737 C C . VAL A 1 95 ? 5.396 3.860 -16.956 1.00 96.06 95 VAL A C 1
ATOM 739 O O . VAL A 1 95 ? 6.509 4.351 -17.126 1.00 96.06 95 VAL A O 1
ATOM 742 N N . ALA A 1 96 ? 4.836 3.023 -17.833 1.00 93.69 96 ALA A N 1
ATOM 743 C CA . ALA A 1 96 ? 5.488 2.628 -19.080 1.00 93.69 96 ALA A CA 1
ATOM 744 C C . ALA A 1 96 ? 5.569 3.770 -20.113 1.00 93.69 96 ALA A C 1
ATOM 746 O O . ALA A 1 96 ? 6.474 3.765 -20.942 1.00 93.69 96 ALA A O 1
ATOM 747 N N . GLU A 1 97 ? 4.644 4.733 -20.067 1.00 95.44 97 GLU A N 1
ATOM 748 C CA . GLU A 1 97 ? 4.614 5.901 -20.962 1.00 95.44 97 GLU A CA 1
ATOM 749 C C . GLU A 1 97 ? 5.560 7.032 -20.531 1.00 95.44 97 GLU A C 1
ATOM 751 O O . GLU A 1 97 ? 5.923 7.867 -21.356 1.00 95.44 97 GLU A O 1
ATOM 756 N N . LEU A 1 98 ? 5.960 7.081 -19.258 1.00 95.00 98 LEU A N 1
ATOM 757 C CA . LEU A 1 98 ? 6.882 8.096 -18.743 1.00 95.00 98 LEU A CA 1
ATOM 758 C C . LEU A 1 98 ? 8.327 7.758 -19.124 1.00 95.00 98 LEU A C 1
ATOM 760 O O . LEU A 1 98 ? 8.780 6.638 -18.895 1.00 95.00 98 LEU A O 1
ATOM 764 N N . ASP A 1 99 ? 9.082 8.729 -19.633 1.00 90.25 99 ASP A N 1
ATOM 765 C CA . ASP A 1 99 ? 10.480 8.522 -20.039 1.00 90.25 99 ASP A CA 1
ATOM 766 C C . ASP A 1 99 ? 11.461 8.663 -18.863 1.00 90.25 99 ASP A C 1
ATOM 768 O O . ASP A 1 99 ? 12.455 7.937 -18.776 1.00 90.25 99 ASP A O 1
ATOM 772 N N . GLU A 1 100 ? 11.192 9.585 -17.935 1.00 92.75 100 GLU A N 1
ATOM 773 C CA . GLU A 1 100 ? 12.101 9.884 -16.832 1.00 92.75 100 GLU A CA 1
ATOM 774 C C . GLU A 1 100 ? 11.841 8.985 -15.612 1.00 92.75 100 GLU A C 1
ATOM 776 O O . GLU A 1 100 ? 10.737 8.899 -15.068 1.00 92.75 100 GLU A O 1
ATOM 781 N N . THR A 1 101 ? 12.894 8.331 -15.115 1.00 90.94 101 THR A N 1
ATOM 782 C CA . THR A 1 101 ? 12.807 7.430 -13.951 1.00 90.94 101 THR A CA 1
ATOM 783 C C . THR A 1 101 ? 12.394 8.153 -12.666 1.00 90.94 101 THR A C 1
ATOM 785 O O . THR A 1 101 ? 11.733 7.557 -11.806 1.00 90.94 101 THR A O 1
ATOM 788 N N . ALA A 1 102 ? 12.745 9.436 -12.535 1.00 92.38 102 ALA A N 1
ATOM 789 C CA . ALA A 1 102 ? 12.310 10.286 -11.433 1.00 92.38 102 ALA A CA 1
ATOM 790 C C . ALA A 1 102 ? 10.796 10.541 -11.488 1.00 92.38 102 ALA A C 1
ATOM 792 O O . ALA A 1 102 ? 10.123 10.350 -10.476 1.00 92.38 102 ALA A O 1
ATOM 793 N N . GLU A 1 103 ? 10.250 10.862 -12.665 1.00 95.56 103 GLU A N 1
ATOM 794 C CA . GLU A 1 103 ? 8.809 11.066 -12.867 1.00 95.56 103 GLU A CA 1
ATOM 795 C C . GLU A 1 103 ? 8.011 9.786 -12.597 1.00 95.56 103 GLU A C 1
ATOM 797 O O . GLU A 1 103 ? 7.008 9.824 -11.883 1.00 95.56 103 GLU A O 1
ATOM 802 N N . ARG A 1 104 ? 8.489 8.629 -13.083 1.00 95.50 104 ARG A N 1
ATOM 803 C CA . ARG A 1 104 ? 7.883 7.318 -12.774 1.00 95.50 104 ARG A CA 1
ATOM 804 C C . ARG A 1 104 ? 7.783 7.096 -11.268 1.00 95.50 104 ARG A C 1
ATOM 806 O O . ARG A 1 104 ? 6.740 6.696 -10.753 1.00 95.50 104 ARG A O 1
ATOM 813 N N . THR A 1 105 ? 8.874 7.367 -10.558 1.00 95.44 105 THR A N 1
ATOM 814 C CA . THR A 1 105 ? 8.959 7.152 -9.112 1.00 95.44 105 THR A CA 1
ATOM 815 C C . THR A 1 105 ? 8.040 8.103 -8.352 1.00 95.44 105 THR A C 1
ATOM 817 O O . THR A 1 105 ? 7.312 7.659 -7.463 1.00 95.44 105 THR A O 1
ATOM 820 N N . ASP A 1 106 ? 8.034 9.386 -8.716 1.00 96.62 106 ASP A N 1
ATOM 821 C CA . ASP A 1 106 ? 7.175 10.391 -8.091 1.00 96.62 106 ASP A CA 1
ATOM 822 C C . ASP A 1 106 ? 5.689 10.080 -8.308 1.00 96.62 106 ASP A C 1
ATOM 824 O O . ASP A 1 106 ? 4.911 10.092 -7.352 1.00 96.62 106 ASP A O 1
ATOM 828 N N . PHE A 1 107 ? 5.310 9.682 -9.528 1.00 97.31 107 PHE A N 1
ATOM 829 C CA . PHE A 1 107 ? 3.954 9.235 -9.837 1.00 97.31 107 PHE A CA 1
ATOM 830 C C . PHE A 1 107 ? 3.525 8.072 -8.935 1.00 97.31 107 PHE A C 1
ATOM 832 O O . PHE A 1 107 ? 2.473 8.139 -8.294 1.00 97.31 107 PHE A O 1
ATOM 839 N N . VAL A 1 108 ? 4.346 7.019 -8.843 1.00 97.31 108 VAL A N 1
ATOM 840 C CA . VAL A 1 108 ? 4.041 5.828 -8.035 1.00 97.31 108 VAL A CA 1
ATOM 841 C C . VAL A 1 108 ? 3.904 6.183 -6.557 1.00 97.31 108 VAL A C 1
ATOM 843 O O . VAL A 1 108 ? 2.898 5.846 -5.931 1.00 97.31 108 VAL A O 1
ATOM 846 N N . VAL A 1 109 ? 4.886 6.891 -5.996 1.00 96.62 109 VAL A N 1
ATOM 847 C CA . VAL A 1 109 ? 4.897 7.266 -4.576 1.00 96.62 109 VAL A CA 1
ATOM 848 C C . VAL A 1 109 ? 3.708 8.160 -4.240 1.00 96.62 109 VAL A C 1
ATOM 850 O O . VAL A 1 109 ? 3.030 7.925 -3.238 1.00 96.62 109 VAL A O 1
ATOM 853 N N . THR A 1 110 ? 3.424 9.155 -5.077 1.00 97.25 110 THR A N 1
ATOM 854 C CA . THR A 1 110 ? 2.305 10.079 -4.877 1.00 97.25 110 THR A CA 1
ATOM 855 C C . THR A 1 110 ? 0.968 9.352 -4.953 1.00 97.25 110 THR A C 1
ATOM 857 O O . THR A 1 110 ? 0.115 9.547 -4.085 1.00 97.25 110 THR A O 1
ATOM 860 N N . LYS A 1 111 ? 0.787 8.460 -5.935 1.00 97.25 111 LYS A N 1
ATOM 861 C CA . LYS A 1 111 ? -0.460 7.707 -6.107 1.00 97.25 111 LYS A CA 1
ATOM 862 C C . LYS A 1 111 ? -0.745 6.780 -4.925 1.00 97.25 111 LYS A C 1
ATOM 864 O O . LYS A 1 111 ? -1.878 6.742 -4.452 1.00 97.25 111 LYS A O 1
ATOM 869 N N . ILE A 1 112 ? 0.273 6.076 -4.428 1.00 97.38 112 ILE A N 1
ATOM 870 C CA . ILE A 1 112 ? 0.131 5.165 -3.285 1.00 97.38 112 ILE A CA 1
ATOM 871 C C . ILE A 1 112 ? -0.101 5.939 -1.987 1.00 97.38 112 ILE A C 1
ATOM 873 O O . ILE A 1 112 ? -0.992 5.581 -1.225 1.00 97.38 112 ILE A O 1
ATOM 877 N N . ARG A 1 113 ? 0.627 7.040 -1.751 1.00 95.81 113 ARG A N 1
ATOM 878 C CA . ARG A 1 113 ? 0.368 7.915 -0.594 1.00 95.81 113 ARG A CA 1
ATOM 879 C C . ARG A 1 113 ? -1.066 8.425 -0.583 1.00 95.81 113 ARG A C 1
ATOM 881 O O . ARG A 1 113 ? -1.713 8.355 0.453 1.00 95.81 113 ARG A O 1
ATOM 888 N N . PHE A 1 114 ? -1.553 8.898 -1.730 1.00 94.94 114 PHE A N 1
ATOM 889 C CA . PHE A 1 114 ? -2.935 9.346 -1.866 1.00 94.94 114 PHE A CA 1
ATOM 890 C C . PHE A 1 114 ? -3.921 8.234 -1.498 1.00 94.94 114 PHE A C 1
ATOM 892 O O . PHE A 1 114 ? -4.821 8.476 -0.702 1.00 94.94 114 PHE A O 1
ATOM 899 N N . LEU A 1 115 ? -3.718 7.019 -2.019 1.00 94.00 115 LEU A N 1
ATOM 900 C CA . LEU A 1 115 ? -4.596 5.881 -1.751 1.00 94.00 115 LEU A CA 1
ATOM 901 C C . LEU A 1 115 ? -4.659 5.541 -0.254 1.00 94.00 115 LEU A C 1
ATOM 903 O O . LEU A 1 115 ? -5.750 5.481 0.310 1.00 94.00 115 LEU A O 1
ATOM 907 N N . VAL A 1 116 ? -3.500 5.414 0.399 1.00 92.88 116 VAL A N 1
ATOM 908 C CA . VAL A 1 116 ? -3.415 5.115 1.838 1.00 92.88 116 VAL A CA 1
ATOM 909 C C . VAL A 1 116 ? -4.094 6.208 2.666 1.00 92.88 116 VAL A C 1
ATOM 911 O O . VAL A 1 116 ? -4.905 5.902 3.534 1.00 92.88 116 VAL A O 1
ATOM 914 N N . SER A 1 117 ? -3.845 7.487 2.359 1.00 89.44 117 SER A N 1
ATOM 915 C CA . SER A 1 117 ? -4.498 8.596 3.067 1.00 89.44 117 SER A CA 1
ATOM 916 C C . SER A 1 117 ? -6.018 8.594 2.889 1.00 89.44 117 SER A C 1
ATOM 918 O O . SER A 1 117 ? -6.744 8.831 3.849 1.00 89.44 117 SER A O 1
ATOM 920 N N . THR A 1 118 ? -6.521 8.291 1.688 1.00 87.56 118 THR A N 1
ATOM 921 C CA . THR A 1 118 ? -7.972 8.223 1.461 1.00 87.56 118 THR A CA 1
ATOM 922 C C . THR A 1 118 ? -8.638 7.058 2.186 1.00 87.56 118 THR A C 1
ATOM 924 O O . THR A 1 118 ? -9.772 7.196 2.641 1.00 87.56 118 THR A O 1
ATOM 927 N N . GLU A 1 119 ? -7.963 5.915 2.314 1.00 84.50 119 GLU A N 1
ATOM 928 C CA . GLU A 1 119 ? -8.485 4.776 3.073 1.00 84.50 119 GLU A CA 1
ATOM 929 C C . GLU A 1 119 ? -8.519 5.070 4.577 1.00 84.50 119 GLU A C 1
ATOM 931 O O . GLU A 1 119 ? -9.526 4.779 5.229 1.00 84.50 119 GLU A O 1
ATOM 936 N N . ASP A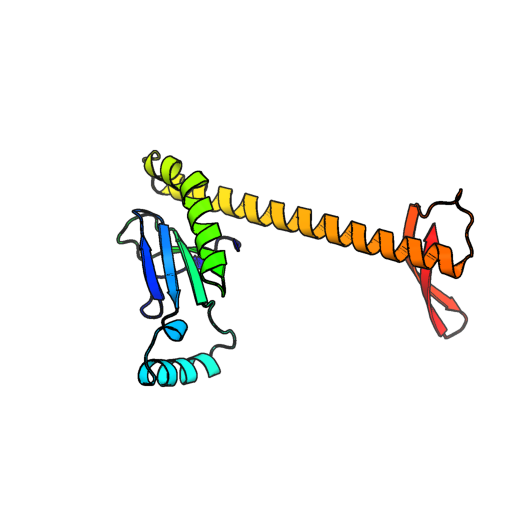 1 120 ? -7.469 5.701 5.108 1.00 78.88 120 ASP A N 1
ATOM 937 C CA . ASP A 1 120 ? -7.396 6.115 6.511 1.00 78.88 120 ASP A CA 1
ATOM 938 C C . ASP A 1 120 ? -8.529 7.088 6.873 1.00 78.88 120 ASP A C 1
ATOM 940 O O . ASP A 1 120 ? -9.210 6.888 7.883 1.00 78.88 120 ASP A O 1
ATOM 944 N N . ASP A 1 121 ? -8.788 8.098 6.037 1.00 77.81 121 ASP A N 1
ATOM 945 C CA . ASP A 1 121 ? -9.870 9.068 6.253 1.00 77.81 121 ASP A CA 1
ATOM 946 C C . ASP A 1 121 ? -11.246 8.379 6.278 1.00 77.81 121 ASP A C 1
ATOM 948 O O . ASP A 1 121 ? -12.039 8.572 7.203 1.00 77.81 121 ASP A O 1
ATOM 952 N N . VAL A 1 122 ? -11.514 7.487 5.317 1.00 77.81 122 VAL A N 1
ATOM 953 C CA . VAL A 1 122 ? -12.776 6.727 5.251 1.00 77.81 122 VAL A CA 1
ATOM 954 C C . VAL A 1 122 ? -12.958 5.834 6.484 1.00 77.81 122 VAL A C 1
ATOM 956 O O . VAL A 1 122 ? -14.063 5.714 7.028 1.00 77.81 122 VAL A O 1
ATOM 959 N N . GLN A 1 123 ? -11.884 5.196 6.953 1.00 75.50 123 GLN A N 1
ATOM 960 C CA . GLN A 1 123 ? -11.920 4.364 8.154 1.00 75.50 123 GLN A CA 1
ATOM 961 C C . GLN A 1 123 ? -12.152 5.194 9.422 1.00 75.50 123 GLN A C 1
ATOM 963 O O . GLN A 1 123 ? -12.909 4.763 10.304 1.00 75.50 123 GLN A O 1
ATOM 968 N N . GLN A 1 124 ? -11.541 6.379 9.514 1.00 74.50 124 GLN A N 1
ATOM 969 C CA . GLN A 1 124 ? -11.746 7.316 10.617 1.00 74.50 124 GLN A CA 1
ATOM 970 C C . GLN A 1 124 ? -13.192 7.807 10.665 1.00 74.50 124 GLN A C 1
ATOM 972 O O . GLN A 1 124 ? -13.826 7.696 11.720 1.00 74.50 124 GLN A O 1
ATOM 977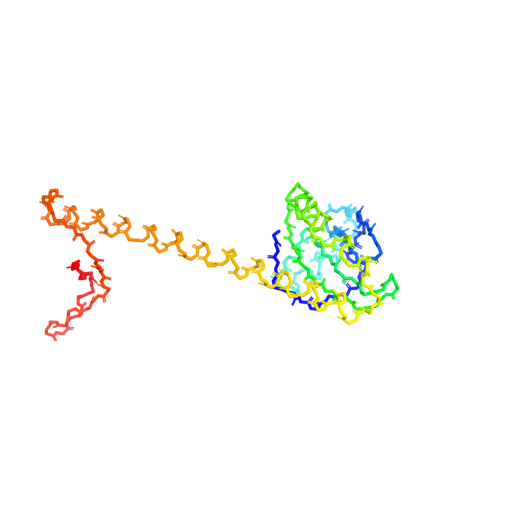 N N . ASP A 1 125 ? -13.754 8.234 9.536 1.00 77.19 125 ASP A N 1
ATOM 978 C CA . ASP A 1 125 ? -15.150 8.665 9.438 1.00 77.19 125 ASP A CA 1
ATOM 979 C C . ASP A 1 125 ? -16.111 7.545 9.861 1.00 77.19 125 ASP A C 1
ATOM 981 O O . ASP A 1 125 ? -16.983 7.732 10.717 1.00 77.19 125 ASP A O 1
ATOM 985 N N . ALA A 1 126 ? -15.891 6.318 9.377 1.00 79.88 126 ALA A N 1
ATOM 986 C CA . ALA A 1 126 ? -16.691 5.159 9.772 1.00 79.88 126 ALA A CA 1
ATOM 987 C C . ALA A 1 126 ? -16.569 4.821 11.273 1.00 79.88 126 ALA A C 1
ATOM 989 O O . ALA A 1 126 ? -17.500 4.274 11.885 1.00 79.88 126 ALA A O 1
ATOM 990 N N . ALA A 1 127 ? -15.417 5.089 11.894 1.00 80.56 127 ALA A N 1
ATOM 991 C CA . AL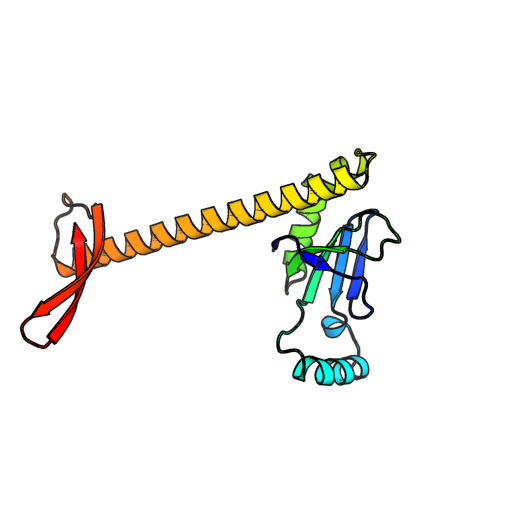A A 1 127 ? -15.215 4.916 13.330 1.00 80.56 127 ALA A CA 1
ATOM 992 C C . ALA A 1 127 ? -15.931 6.006 14.144 1.00 80.56 127 ALA A C 1
ATOM 994 O O . ALA A 1 127 ? -16.570 5.683 15.152 1.00 80.56 127 ALA A O 1
ATOM 995 N N . VAL A 1 128 ? -15.878 7.265 13.699 1.00 82.38 128 VAL A N 1
ATOM 996 C CA . VAL A 1 128 ? -16.611 8.393 14.299 1.00 82.38 128 VAL A CA 1
ATOM 997 C C . VAL A 1 128 ? -18.118 8.128 14.257 1.00 82.38 128 VAL A C 1
ATOM 999 O O . VAL A 1 128 ? -18.780 8.175 15.298 1.00 82.38 128 VAL A O 1
ATOM 1002 N N . ASP A 1 129 ? -18.645 7.702 13.110 1.00 85.00 129 ASP A N 1
ATOM 1003 C CA . ASP A 1 129 ? -20.057 7.350 12.937 1.00 85.00 129 ASP A CA 1
ATOM 1004 C C . ASP A 1 129 ? -20.512 6.201 13.845 1.00 85.00 129 ASP A C 1
ATOM 1006 O O . ASP A 1 129 ? -21.646 6.170 14.339 1.00 85.00 129 ASP A O 1
ATOM 1010 N N . ARG A 1 130 ? -19.649 5.203 14.070 1.00 86.50 130 ARG A N 1
ATOM 1011 C CA . ARG A 1 130 ? -19.944 4.101 15.000 1.00 86.50 130 ARG A CA 1
ATOM 1012 C C . ARG A 1 130 ? -19.998 4.586 16.445 1.00 86.50 130 ARG A C 1
ATOM 1014 O O . ARG A 1 130 ? -20.938 4.236 17.159 1.00 86.50 130 ARG A O 1
ATOM 1021 N N . LYS A 1 131 ? -19.039 5.416 16.861 1.00 88.50 131 LYS A N 1
ATOM 1022 C CA . LYS A 1 131 ? -18.999 5.993 18.212 1.00 88.50 131 LYS A CA 1
ATOM 1023 C C . LYS A 1 131 ? -20.215 6.885 18.483 1.00 88.50 131 LYS A C 1
ATOM 1025 O O . LYS A 1 131 ? -20.855 6.725 19.520 1.00 88.50 131 LYS A O 1
ATOM 1030 N N . MET A 1 132 ? -20.607 7.727 17.525 1.00 88.25 132 MET A N 1
ATOM 1031 C CA . MET A 1 132 ? -21.790 8.588 17.644 1.00 88.25 132 MET A CA 1
ATOM 1032 C C . MET A 1 132 ? -23.094 7.781 17.755 1.00 88.25 132 MET A C 1
ATOM 1034 O O . MET A 1 132 ? -23.947 8.076 18.597 1.00 88.25 132 MET A O 1
ATOM 1038 N N . ARG A 1 133 ? -23.252 6.711 16.961 1.00 88.56 133 ARG A N 1
ATOM 1039 C CA . ARG A 1 133 ? -24.416 5.806 17.060 1.00 88.56 133 ARG A CA 1
ATOM 1040 C C . ARG A 1 133 ? -24.489 5.087 18.408 1.00 88.56 133 ARG A C 1
ATOM 1042 O O . ARG A 1 133 ? -25.574 4.981 18.987 1.00 88.56 133 ARG A O 1
ATOM 1049 N N . ALA A 1 134 ? -23.349 4.628 18.925 1.00 90.12 134 ALA A N 1
ATOM 1050 C CA . ALA A 1 134 ? -23.274 4.018 20.250 1.00 90.12 134 ALA A CA 1
ATOM 1051 C C . ALA A 1 134 ? -23.651 5.027 21.348 1.00 90.12 134 ALA A C 1
ATOM 1053 O O . ALA A 1 134 ? -24.529 4.739 22.159 1.00 90.12 134 ALA A O 1
ATOM 1054 N N . ALA A 1 135 ? -23.082 6.237 21.315 1.00 90.31 135 ALA A N 1
ATOM 1055 C CA . ALA A 1 135 ? -23.400 7.305 22.262 1.00 90.31 135 ALA A CA 1
ATOM 1056 C C . ALA A 1 135 ? -24.887 7.694 22.225 1.00 90.31 135 ALA A C 1
ATOM 1058 O O . ALA A 1 135 ? -25.513 7.837 23.272 1.00 90.31 135 ALA A O 1
ATOM 1059 N N . THR A 1 136 ? -25.485 7.773 21.031 1.00 89.19 136 THR A N 1
ATOM 1060 C CA . THR A 1 136 ? -26.924 8.044 20.857 1.00 89.19 136 THR A CA 1
ATOM 1061 C C . THR A 1 136 ? -27.791 6.961 21.502 1.00 89.19 136 THR A C 1
ATOM 1063 O O . THR A 1 136 ? -28.826 7.257 22.100 1.00 89.19 136 THR A O 1
ATOM 1066 N N . THR A 1 137 ? -27.376 5.697 21.395 1.00 88.81 137 THR A N 1
ATOM 1067 C CA . THR A 1 137 ? -28.094 4.566 21.998 1.00 88.81 137 THR A CA 1
ATOM 1068 C C . THR A 1 137 ? -28.038 4.640 23.522 1.00 88.81 137 THR A C 1
ATOM 1070 O O . THR A 1 137 ? -29.082 4.554 24.170 1.00 88.81 137 THR A O 1
ATOM 1073 N N . THR A 1 138 ? -26.852 4.880 24.088 1.00 90.62 138 THR A N 1
ATOM 1074 C CA . THR A 1 138 ? -26.663 5.051 25.536 1.00 90.62 138 THR A CA 1
ATOM 1075 C C . THR A 1 138 ? -27.456 6.242 26.064 1.00 90.62 138 THR A C 1
ATOM 1077 O O . THR A 1 138 ? -28.207 6.086 27.019 1.00 90.62 138 THR A O 1
ATOM 1080 N N . PHE A 1 139 ? -27.377 7.401 25.403 1.00 90.81 139 PHE A N 1
ATOM 1081 C CA . PHE A 1 139 ? -28.137 8.603 25.759 1.00 90.81 139 PHE A CA 1
ATOM 1082 C C . PHE A 1 139 ? -29.639 8.309 25.896 1.00 90.81 139 PHE A C 1
ATOM 1084 O O . PHE A 1 139 ? -30.252 8.600 26.923 1.00 90.81 139 PHE A O 1
ATOM 1091 N N . ARG A 1 140 ? -30.230 7.639 24.899 1.00 88.56 140 ARG A N 1
ATOM 1092 C CA . ARG A 1 140 ? -31.657 7.286 24.921 1.00 88.56 140 ARG A CA 1
ATOM 1093 C C . ARG A 1 140 ? -32.017 6.312 26.039 1.00 88.56 140 ARG A C 1
ATOM 1095 O O . ARG A 1 140 ? -33.081 6.456 26.634 1.00 88.56 140 ARG A O 1
ATOM 1102 N N . GLN A 1 141 ? -31.151 5.341 26.325 1.00 87.62 141 GLN A N 1
ATOM 1103 C CA . GLN A 1 141 ? -31.362 4.380 27.410 1.00 87.62 141 GLN A CA 1
ATOM 1104 C C . GLN A 1 141 ? -31.244 5.032 28.792 1.00 87.62 141 GLN A C 1
ATOM 1106 O O . GLN A 1 141 ? -32.056 4.747 29.666 1.00 87.62 141 GLN A O 1
ATOM 1111 N N . THR A 1 142 ? -30.257 5.909 28.990 1.00 88.75 142 THR A N 1
ATOM 1112 C CA . THR A 1 142 ? -29.984 6.544 30.286 1.00 88.75 142 THR A CA 1
ATOM 1113 C C . THR A 1 142 ? -31.058 7.555 30.674 1.00 88.75 142 THR A C 1
ATOM 1115 O O . THR A 1 142 ? -31.465 7.583 31.832 1.00 88.75 142 THR A O 1
ATOM 1118 N N . PHE A 1 143 ? -31.532 8.366 29.725 1.00 89.62 143 PHE A N 1
ATOM 1119 C CA . PHE A 1 143 ? -32.459 9.466 30.018 1.00 89.62 143 PHE A CA 1
ATOM 1120 C C . PHE A 1 143 ? -33.908 9.189 29.579 1.00 89.62 143 PHE A C 1
ATOM 1122 O O . PHE A 1 143 ? -34.755 10.064 29.721 1.00 89.62 143 PHE A O 1
ATOM 1129 N N . ALA A 1 144 ? -34.207 7.983 29.069 1.00 85.88 144 ALA A N 1
ATOM 1130 C CA . ALA A 1 144 ? -35.538 7.578 28.590 1.00 85.88 144 ALA A CA 1
ATOM 1131 C C . ALA A 1 144 ? -36.162 8.595 27.611 1.00 85.88 144 ALA A C 1
ATOM 1133 O O . ALA A 1 144 ? -37.339 8.950 27.691 1.00 85.88 144 ALA A O 1
ATOM 1134 N N . VAL A 1 145 ? -35.327 9.078 26.695 1.00 83.00 145 VAL A N 1
ATOM 1135 C CA . VAL A 1 145 ? -35.597 10.245 25.857 1.00 83.00 145 VAL A CA 1
ATOM 1136 C C . VAL A 1 145 ? -36.640 9.951 24.772 1.00 83.00 145 VAL A C 1
ATOM 1138 O O . VAL A 1 145 ? -36.590 8.908 24.113 1.00 83.00 145 VAL A O 1
ATOM 1141 N N . GLY A 1 146 ? -37.571 10.888 24.557 1.00 78.06 146 GLY A N 1
ATOM 1142 C CA . GLY A 1 146 ? -38.575 10.818 23.492 1.00 78.06 146 GLY A CA 1
ATOM 1143 C C . GLY A 1 146 ? -37.970 10.883 22.081 1.00 78.06 146 GLY A C 1
ATOM 1144 O O . GLY A 1 146 ? -36.834 11.302 21.884 1.00 78.06 146 GLY A O 1
ATOM 1145 N N . ARG A 1 147 ? -38.734 10.478 21.057 1.00 73.31 147 ARG A N 1
ATOM 1146 C CA . ARG A 1 147 ? -38.250 10.442 19.658 1.00 73.31 147 ARG A CA 1
ATOM 1147 C C . ARG A 1 147 ? -37.867 11.810 19.076 1.00 73.31 147 ARG A C 1
ATOM 1149 O O . ARG A 1 147 ? -37.079 11.833 18.134 1.00 73.31 147 ARG A O 1
ATOM 1156 N N . GLU A 1 148 ? -38.408 12.892 19.627 1.00 82.56 148 GLU A N 1
ATOM 1157 C CA . GLU A 1 148 ? -38.202 14.266 19.146 1.00 82.56 148 GLU A CA 1
ATOM 1158 C C . GLU A 1 148 ? -36.850 14.863 19.565 1.00 82.56 148 GLU A C 1
ATOM 1160 O O . GLU A 1 148 ? -36.379 15.817 18.952 1.00 82.56 148 GLU A O 1
ATOM 1165 N N . GLU A 1 149 ? -36.197 14.301 20.584 1.00 82.44 149 GLU A N 1
ATOM 1166 C CA . GLU A 1 149 ? -34.906 14.794 21.060 1.00 82.44 149 GLU A CA 1
ATOM 1167 C C . GLU A 1 149 ? -33.753 14.003 20.424 1.00 82.44 149 GLU A C 1
ATOM 1169 O O . GLU A 1 149 ? -33.781 12.772 20.263 1.00 82.44 149 GLU A O 1
ATOM 1174 N N . ARG A 1 150 ? -32.709 14.734 20.034 1.00 84.88 150 ARG A N 1
ATOM 1175 C CA . ARG A 1 150 ? -31.566 14.207 19.291 1.00 84.88 150 ARG A CA 1
ATOM 1176 C C . ARG A 1 150 ? -30.276 14.578 20.003 1.00 84.88 150 ARG A C 1
ATOM 1178 O O . ARG A 1 150 ? -30.072 15.740 20.321 1.00 84.88 150 ARG A O 1
ATOM 1185 N N . LEU A 1 151 ? -29.393 13.592 20.151 1.00 89.25 151 LEU A N 1
ATOM 1186 C CA . LEU A 1 151 ? -28.017 13.824 20.570 1.00 89.25 151 LEU A CA 1
ATOM 1187 C C . LEU A 1 151 ? -27.272 14.585 19.465 1.00 89.25 151 LEU A C 1
ATOM 1189 O O . LEU A 1 151 ? -27.170 14.089 18.337 1.00 89.25 151 LEU A O 1
ATOM 1193 N N . VAL A 1 152 ? -26.782 15.779 19.782 1.00 89.00 152 VAL A N 1
ATOM 1194 C CA . VAL A 1 152 ? -25.982 16.618 18.884 1.00 89.00 152 VAL A CA 1
ATOM 1195 C C . VAL A 1 152 ? -24.512 16.269 19.043 1.00 89.00 152 VAL A C 1
ATOM 1197 O O . VAL A 1 152 ? -23.804 16.072 18.057 1.00 89.00 152 VAL A O 1
ATOM 1200 N N . THR A 1 153 ? -24.052 16.176 20.288 1.00 91.75 153 THR A N 1
ATOM 1201 C CA . THR A 1 153 ? -22.666 15.840 20.604 1.00 91.75 153 THR A CA 1
ATOM 1202 C C . THR A 1 153 ? -22.557 15.263 22.008 1.00 91.75 153 THR A C 1
ATOM 1204 O O . THR A 1 153 ? -23.482 15.330 22.815 1.00 91.75 153 THR A O 1
ATOM 1207 N N . TYR A 1 154 ? -21.412 14.675 22.317 1.00 92.50 154 TYR A N 1
ATOM 1208 C CA . TYR A 1 154 ? -21.129 14.172 23.647 1.00 92.50 154 TYR A CA 1
ATOM 1209 C C . TYR A 1 154 ? -19.645 14.333 23.958 1.00 92.50 154 TYR A C 1
ATOM 1211 O O . TYR A 1 154 ? -18.789 14.252 23.076 1.00 92.50 154 TYR A O 1
ATOM 1219 N N . TYR A 1 155 ? -19.338 14.554 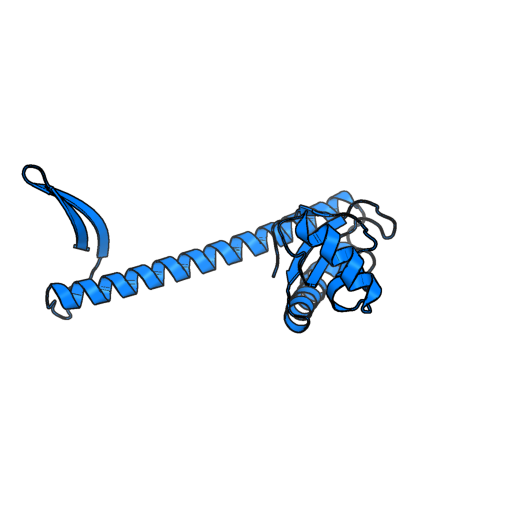25.229 1.00 90.75 155 TYR A N 1
ATOM 1220 C CA . TYR A 1 155 ? -17.978 14.770 25.700 1.00 90.75 155 TYR A CA 1
ATOM 1221 C C . TYR A 1 155 ? -17.698 13.878 26.900 1.00 90.75 155 TYR A C 1
ATOM 1223 O O . TYR A 1 155 ? -18.537 13.726 27.787 1.00 90.75 155 TYR A O 1
ATOM 1231 N N . SER A 1 156 ? -16.495 13.309 26.949 1.00 90.00 156 SER A N 1
ATOM 1232 C CA . SER A 1 156 ? -15.988 12.730 28.191 1.00 90.00 156 SER A CA 1
ATOM 1233 C C . SER A 1 156 ? -15.794 13.864 29.193 1.00 90.00 156 SER A C 1
ATOM 1235 O O . SER A 1 156 ? -15.116 14.846 28.891 1.00 90.00 156 SER A O 1
ATOM 1237 N N . CYS A 1 157 ? -16.371 13.739 30.382 1.00 89.88 157 CYS A N 1
ATOM 1238 C CA . CYS A 1 157 ? -16.239 14.729 31.441 1.00 89.88 157 CYS A CA 1
ATOM 1239 C C . CYS A 1 157 ? -15.880 14.060 32.770 1.00 89.88 157 CYS A C 1
ATOM 1241 O O . CYS A 1 157 ? -16.092 12.865 32.980 1.00 89.88 157 CYS A O 1
ATOM 1243 N N . ALA A 1 158 ? -15.305 14.843 33.675 1.00 89.56 158 ALA A N 1
ATOM 1244 C CA . ALA A 1 158 ? -15.087 14.432 35.049 1.00 89.56 158 ALA A CA 1
ATOM 1245 C C . ALA A 1 158 ? -15.684 15.495 35.965 1.00 89.56 158 ALA A C 1
ATOM 1247 O O . ALA A 1 158 ? -15.363 16.677 35.842 1.00 89.56 158 ALA A O 1
ATOM 1248 N N . LEU A 1 159 ? -16.557 15.073 36.874 1.00 88.06 159 LEU A N 1
ATOM 1249 C CA . LEU A 1 159 ? -17.096 15.931 37.914 1.00 88.06 159 LEU A CA 1
ATOM 1250 C C . LEU A 1 159 ? -16.271 15.732 39.183 1.00 88.06 159 LEU A C 1
ATOM 1252 O O . LEU A 1 159 ? -16.244 14.643 39.760 1.00 88.06 159 LEU A O 1
ATOM 1256 N N . HIS A 1 160 ? -15.602 16.796 39.612 1.00 87.69 160 HIS A N 1
ATOM 1257 C CA . HIS A 1 160 ? -14.907 16.815 40.889 1.00 87.69 160 HIS A CA 1
ATOM 1258 C C . HIS A 1 160 ? -15.903 17.162 41.999 1.00 87.69 160 HIS A C 1
ATOM 1260 O O . HIS A 1 160 ? -16.468 18.257 42.005 1.00 87.69 160 HIS A O 1
ATOM 1266 N N . SER A 1 161 ? -16.122 16.240 42.937 1.00 84.62 161 SER A N 1
ATOM 1267 C CA . SER A 1 161 ? -16.963 16.470 44.112 1.00 84.62 161 SER A CA 1
ATOM 1268 C C . SER A 1 161 ? -16.211 16.060 45.374 1.00 84.62 161 SER A C 1
ATOM 1270 O O . SER A 1 161 ? -15.811 14.906 45.536 1.00 84.62 161 SER A O 1
ATOM 1272 N N . ASN A 1 162 ? -15.993 17.021 46.275 1.00 86.56 162 ASN A N 1
ATOM 1273 C CA . ASN A 1 162 ? -15.164 16.877 47.475 1.00 86.56 162 ASN A CA 1
ATOM 1274 C C . ASN A 1 162 ? -13.740 16.375 47.166 1.00 86.56 162 ASN A C 1
ATOM 1276 O O . ASN A 1 162 ? -12.913 17.155 46.708 1.00 86.56 162 ASN A O 1
ATOM 1280 N N . PHE A 1 163 ? -13.461 15.093 47.434 1.00 84.38 163 PHE A N 1
ATOM 1281 C CA . PHE A 1 163 ? -12.162 14.431 47.241 1.00 84.38 163 PHE A CA 1
ATOM 1282 C C . PHE A 1 163 ? -12.237 13.285 46.211 1.00 84.38 163 PHE A C 1
ATOM 1284 O O . PHE A 1 163 ? -11.304 12.494 46.092 1.00 84.38 163 PHE A O 1
ATOM 1291 N N . MET A 1 164 ? -13.362 13.147 45.497 1.00 82.62 164 MET A N 1
ATOM 1292 C CA . MET A 1 164 ? -13.571 12.101 44.494 1.00 82.62 164 MET A CA 1
ATOM 1293 C C . MET A 1 164 ? -13.806 12.693 43.102 1.00 82.62 164 MET A C 1
ATOM 1295 O O . MET A 1 164 ? -14.487 13.706 42.925 1.00 82.62 164 MET A O 1
ATOM 1299 N N . LEU A 1 165 ? -13.242 12.015 42.102 1.00 87.88 165 LEU A N 1
ATOM 1300 C CA . LEU A 1 165 ? -13.442 12.292 40.684 1.00 87.88 165 LEU A CA 1
ATOM 1301 C C . LEU A 1 165 ? -14.439 11.284 40.118 1.00 87.88 165 LEU A C 1
ATOM 1303 O O . LEU A 1 165 ? -14.142 10.094 40.024 1.00 87.88 165 LEU A O 1
ATOM 1307 N N . HIS A 1 166 ? -15.607 11.767 39.707 1.00 87.12 166 HIS A N 1
ATOM 1308 C CA . HIS A 1 166 ? -16.587 10.957 38.994 1.00 87.12 166 HIS A CA 1
ATOM 1309 C C . HIS A 1 166 ? -16.409 11.169 37.492 1.00 87.12 166 HIS A C 1
ATOM 1311 O O . HIS A 1 166 ? -16.727 12.239 36.975 1.00 87.12 166 HIS A O 1
ATOM 1317 N N . GLN A 1 167 ? -15.878 10.168 36.791 1.00 91.81 167 GLN A N 1
ATOM 1318 C CA . GLN A 1 167 ? -15.800 10.181 35.330 1.00 91.81 167 GLN A CA 1
ATOM 1319 C C . GLN A 1 167 ? -17.142 9.780 34.718 1.00 91.81 167 GLN A C 1
ATOM 1321 O O . GLN A 1 167 ? -17.824 8.886 35.219 1.00 91.81 167 GLN A O 1
ATOM 1326 N N . GLY A 1 168 ? -17.509 10.432 33.621 1.00 90.69 168 GLY A N 1
ATOM 1327 C CA . GLY A 1 168 ? -18.747 10.158 32.915 1.00 90.69 168 GLY A CA 1
ATOM 1328 C C . GLY A 1 168 ? -18.793 10.804 31.538 1.00 90.69 168 GLY A C 1
ATOM 1329 O O . GLY A 1 168 ? -17.786 11.253 30.989 1.00 90.69 168 GLY A O 1
ATOM 1330 N N . TRP A 1 169 ? -19.997 10.832 30.985 1.00 91.75 169 TRP A N 1
ATOM 1331 C CA . TRP A 1 169 ? -20.278 11.398 29.675 1.00 91.75 169 TRP A CA 1
ATOM 1332 C C . TRP A 1 169 ? -21.289 12.527 29.826 1.00 91.75 169 TRP A C 1
ATOM 1334 O O . TRP A 1 169 ? -22.338 12.350 30.446 1.00 91.75 169 TRP A O 1
ATOM 1344 N N . LEU A 1 170 ? -20.966 13.680 29.251 1.00 91.31 170 LEU A N 1
ATOM 1345 C CA . LEU A 1 170 ? -21.899 14.775 29.045 1.00 91.31 170 LEU A CA 1
ATOM 1346 C C . LEU A 1 170 ? -22.527 14.606 27.664 1.00 91.31 170 LEU A C 1
ATOM 1348 O O . LEU A 1 170 ? -21.801 14.495 26.680 1.00 91.31 170 LEU A O 1
ATOM 1352 N N . TYR A 1 171 ? -23.852 14.609 27.600 1.00 91.38 171 TYR A N 1
ATOM 1353 C CA . TYR A 1 171 ? -24.624 14.512 26.364 1.00 91.38 171 TYR A CA 1
ATOM 1354 C C . TYR A 1 171 ? -25.322 15.851 26.120 1.00 91.38 171 TYR A C 1
ATOM 1356 O O . TYR A 1 171 ? -25.926 16.387 27.051 1.00 91.38 171 TYR A O 1
ATOM 1364 N N . LEU A 1 172 ? -25.196 16.390 24.907 1.00 89.00 172 LEU A N 1
ATOM 1365 C CA . LEU A 1 172 ? -25.762 17.672 24.484 1.00 89.00 172 LEU A CA 1
ATOM 1366 C C . LEU A 1 172 ? -26.651 17.495 23.254 1.00 89.00 172 LEU A C 1
ATOM 1368 O O . LEU A 1 172 ? -26.241 16.756 22.324 1.00 89.00 172 LEU A O 1
#

InterPro domains:
  IPR011993 PH-like domain superfamily [G3DSA:2.30.29.30] (135-172)

pLDDT: mean 85.65, std 13.4, range [46.66, 97.88]

Organism: Coemansia reversa (strain ATCC 12441 / NRRL 1564) (NCBI:txid763665)

Foldseek 3Di:
DWDQKDKDFDDPQWDFPDDDFWKTKTFGCCVVPDPVVVVVVVVVCVVVVDDAAGIWMWTDLGNPDGIIITTDGHNDPVVVVVVVVVCVVPQPVVLVPDDDSVVSVCVSNVVSVVVVVVVVVVVVVVVVVVVLVVVQVVVCVVPVDDPVDGFPDKDWDWDDDDPDTDTDMDTD

Radius of gyration: 24.44 Å; chains: 1; bounding box: 58×46×68 Å